Protein AF-A0A5Q8CMK0-F1 (afdb_monomer)

Sequence (122 aa):
LASRLVAELAIGSGLRFIDAGLVSLDELSEPLPVVQATSEQHLEPACRPKPRALQPATLTARESEVVNLIADGMSNAAIAAELRLSEHTVKRHVANILLKLDLPSRAAAAAFSARHTGPDGP

Solvent-accessible surface area (backbone atoms only — not comparable to full-atom values): 7630 Å² total; per-residue (Å²): 139,86,61,74,66,66,63,60,74,35,70,86,70,42,53,44,74,39,86,66,49,71,48,75,49,101,90,48,98,64,66,41,84,39,65,46,77,42,72,54,77,90,75,84,87,82,75,85,77,72,88,73,79,89,61,90,45,75,70,50,74,69,44,47,53,51,36,47,44,39,42,72,65,50,50,55,63,53,48,9,61,78,70,72,48,50,46,67,58,41,52,51,44,51,53,50,49,29,65,44,68,75,38,95,41,71,67,51,43,18,56,49,36,64,70,55,69,50,100,78,56,133

pLDDT: mean 70.84, std 20.22, range [32.62, 95.75]

Structure (mmCIF, N/CA/C/O backbone):
data_AF-A0A5Q8CMK0-F1
#
_entry.id   AF-A0A5Q8CMK0-F1
#
loop_
_atom_site.group_PDB
_atom_site.id
_atom_site.type_symbol
_atom_site.label_atom_id
_atom_site.label_alt_id
_atom_site.label_comp_id
_atom_site.label_asym_id
_atom_site.label_entity_id
_atom_site.label_seq_id
_atom_site.pdbx_PDB_ins_code
_atom_site.Cartn_x
_atom_site.Cartn_y
_atom_site.Cartn_z
_atom_site.occupancy
_atom_site.B_iso_or_equiv
_atom_site.auth_seq_id
_atom_site.auth_comp_id
_atom_site.auth_asym_id
_atom_site.auth_atom_id
_atom_site.pdbx_PDB_model_num
ATOM 1 N N . LEU A 1 1 ? 23.666 36.315 6.712 1.00 45.44 1 LEU A N 1
ATOM 2 C CA . LEU A 1 1 ? 22.763 36.719 7.819 1.00 45.44 1 LEU A CA 1
ATOM 3 C C . LEU A 1 1 ? 21.306 36.668 7.340 1.00 45.44 1 LEU A C 1
ATOM 5 O O . LEU A 1 1 ? 20.723 37.707 7.065 1.00 45.44 1 LEU A O 1
ATOM 9 N N . ALA A 1 2 ? 20.725 35.473 7.187 1.00 41.50 2 ALA A N 1
ATOM 10 C CA . ALA A 1 2 ? 19.294 35.323 6.905 1.00 41.50 2 ALA A CA 1
ATOM 11 C C . ALA A 1 2 ? 18.578 34.971 8.217 1.00 41.50 2 ALA A C 1
ATOM 13 O O . ALA A 1 2 ? 18.993 34.079 8.950 1.00 41.50 2 ALA A O 1
ATOM 14 N N . SER A 1 3 ? 17.600 35.807 8.546 1.00 37.97 3 SER A N 1
ATOM 15 C CA . SER A 1 3 ? 17.157 36.157 9.895 1.00 37.97 3 SER A CA 1
ATOM 16 C C . SER A 1 3 ? 16.075 35.217 10.451 1.00 37.97 3 SER A C 1
ATOM 18 O O . SER A 1 3 ? 15.322 34.619 9.683 1.00 37.97 3 SER A O 1
ATOM 20 N N . ARG A 1 4 ? 15.956 35.162 11.792 1.00 43.69 4 ARG A N 1
ATOM 21 C CA . ARG A 1 4 ? 14.957 34.422 12.613 1.00 43.69 4 ARG A CA 1
ATOM 22 C C . ARG A 1 4 ? 13.506 34.476 12.099 1.00 43.69 4 ARG A C 1
ATOM 24 O O . ARG A 1 4 ? 12.717 33.611 12.452 1.00 43.69 4 ARG A O 1
ATOM 31 N N . LEU A 1 5 ? 13.171 35.445 11.249 1.00 44.75 5 LEU A N 1
ATOM 32 C CA . LEU A 1 5 ? 11.865 35.604 10.606 1.00 44.75 5 LEU A CA 1
ATOM 33 C C . LEU A 1 5 ? 11.447 34.418 9.722 1.00 44.75 5 LEU A C 1
ATOM 35 O O . LEU A 1 5 ? 10.270 34.079 9.707 1.00 44.75 5 LEU A O 1
ATOM 39 N N . VAL A 1 6 ? 12.375 33.750 9.024 1.00 54.22 6 VAL A N 1
ATOM 40 C CA . VAL A 1 6 ? 12.009 32.606 8.157 1.00 54.22 6 VAL A CA 1
ATOM 41 C C . VAL A 1 6 ? 11.643 31.365 8.984 1.00 54.22 6 VAL A C 1
ATOM 43 O O . VAL A 1 6 ? 10.770 30.600 8.586 1.00 54.22 6 VAL A O 1
ATOM 46 N N . ALA A 1 7 ? 12.254 31.193 10.161 1.00 48.03 7 ALA A N 1
ATOM 47 C CA . ALA A 1 7 ? 11.949 30.082 11.064 1.00 48.03 7 ALA A CA 1
ATOM 48 C C . ALA A 1 7 ? 10.582 30.244 11.756 1.00 48.03 7 ALA A C 1
ATOM 50 O O . ALA A 1 7 ? 9.883 29.255 11.959 1.00 48.03 7 ALA A O 1
ATOM 51 N N . GLU A 1 8 ? 10.172 31.478 12.065 1.00 48.25 8 GLU A N 1
ATOM 52 C CA . GLU A 1 8 ? 8.861 31.770 12.667 1.00 48.25 8 GLU A CA 1
ATOM 53 C C . GLU A 1 8 ? 7.700 31.504 11.692 1.00 48.25 8 GLU A C 1
ATOM 55 O O . GLU A 1 8 ? 6.659 30.999 12.102 1.00 48.25 8 GLU A O 1
ATOM 60 N N . LEU A 1 9 ? 7.893 31.741 10.386 1.00 55.84 9 LEU A N 1
ATOM 61 C CA . LEU A 1 9 ? 6.892 31.441 9.348 1.00 55.84 9 LEU A CA 1
ATOM 62 C C . LEU A 1 9 ? 6.623 29.936 9.156 1.00 55.84 9 LEU A C 1
ATOM 64 O O . LEU A 1 9 ? 5.608 29.568 8.567 1.00 55.84 9 LEU A O 1
ATOM 68 N N . ALA A 1 10 ? 7.507 29.062 9.647 1.00 51.12 10 ALA A N 1
ATOM 69 C CA . ALA A 1 10 ? 7.354 27.610 9.561 1.00 51.12 10 ALA A CA 1
ATOM 70 C C . ALA A 1 10 ? 6.627 26.993 10.771 1.00 51.12 10 ALA A C 1
ATOM 72 O O . ALA A 1 10 ? 6.234 25.822 10.714 1.00 51.12 10 ALA A O 1
ATOM 73 N N . ILE A 1 11 ? 6.417 27.758 11.850 1.00 49.38 11 ILE A N 1
ATOM 74 C CA . ILE A 1 11 ? 5.732 27.280 13.055 1.00 49.38 11 ILE A CA 1
ATOM 75 C C . ILE A 1 11 ? 4.271 26.973 12.690 1.00 49.38 11 ILE A C 1
ATOM 77 O O . ILE A 1 11 ? 3.495 27.861 12.356 1.00 49.38 11 ILE A O 1
ATOM 81 N N . GLY A 1 12 ? 3.910 25.686 12.705 1.00 44.28 12 GLY A N 1
ATOM 82 C CA . GLY A 1 12 ? 2.583 25.188 12.317 1.00 44.28 12 GLY A CA 1
ATOM 83 C C . GLY A 1 12 ? 2.487 24.577 10.911 1.00 44.28 12 GLY A C 1
ATOM 84 O O . GLY A 1 12 ? 1.486 23.936 10.610 1.00 44.28 12 GLY A O 1
ATOM 85 N N . SER A 1 13 ? 3.528 24.684 10.075 1.00 54.00 13 SER A N 1
ATOM 86 C CA . SER A 1 13 ? 3.551 24.085 8.722 1.00 54.00 13 SER A CA 1
ATOM 87 C C . SER A 1 13 ? 3.998 22.615 8.703 1.00 54.00 13 SER A C 1
ATOM 89 O O . SER A 1 13 ? 3.990 21.975 7.653 1.00 54.00 13 SER A O 1
ATOM 91 N N . GLY A 1 14 ? 4.417 22.071 9.851 1.00 52.19 14 GLY A N 1
ATOM 92 C CA . GLY A 1 14 ? 4.910 20.698 9.952 1.00 52.19 14 GLY A CA 1
ATOM 93 C C . GLY A 1 14 ? 6.203 20.466 9.169 1.00 52.19 14 GLY A C 1
ATOM 94 O O . GLY A 1 14 ? 6.397 19.374 8.648 1.00 52.19 14 GLY A O 1
ATOM 95 N N . LEU A 1 15 ? 7.074 21.474 9.050 1.00 56.12 15 LEU A N 1
ATOM 96 C CA . LEU A 1 15 ? 8.409 21.370 8.453 1.00 56.12 15 LEU A CA 1
ATOM 97 C C . LEU A 1 15 ? 9.489 21.730 9.480 1.00 56.12 15 LEU A C 1
ATOM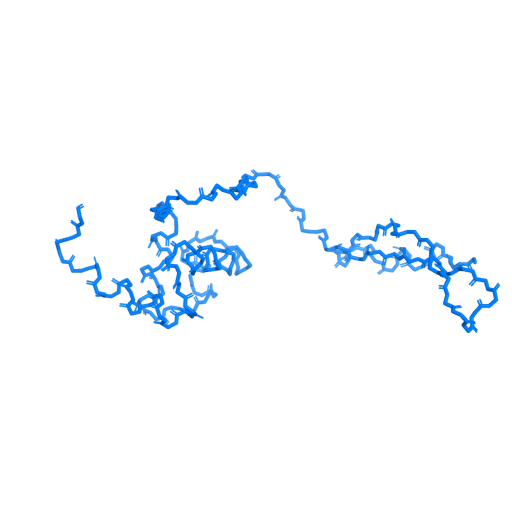 99 O O . LEU A 1 15 ? 9.531 22.845 9.991 1.00 56.12 15 LEU A O 1
ATOM 103 N N . ARG A 1 16 ? 10.399 20.788 9.718 1.00 59.75 16 ARG A N 1
ATOM 104 C CA . ARG A 1 16 ? 11.662 20.944 10.433 1.00 59.75 16 ARG A CA 1
ATOM 105 C C . ARG A 1 16 ? 12.799 21.150 9.460 1.00 59.75 16 ARG A C 1
ATOM 107 O O . ARG A 1 16 ? 13.089 20.307 8.616 1.00 59.75 16 ARG A O 1
ATOM 114 N N . PHE A 1 17 ? 13.503 22.241 9.662 1.00 54.84 17 PHE A N 1
ATOM 115 C CA . PHE A 1 17 ? 14.701 22.592 8.929 1.00 54.84 17 PHE A CA 1
ATOM 116 C C . PHE A 1 17 ? 15.938 22.100 9.700 1.00 54.84 17 PHE A C 1
ATOM 118 O O . PHE A 1 17 ? 16.048 22.314 10.906 1.00 54.84 17 PHE A O 1
ATOM 125 N N . ILE A 1 18 ? 16.842 21.396 9.022 1.00 62.41 18 ILE A N 1
ATOM 126 C CA . ILE A 1 18 ? 18.083 20.828 9.559 1.00 62.41 18 ILE A CA 1
ATOM 127 C C . ILE A 1 18 ? 19.242 21.471 8.817 1.00 62.41 18 ILE A C 1
ATOM 129 O O . ILE A 1 18 ? 19.259 21.456 7.588 1.00 62.41 18 ILE A O 1
ATOM 133 N N . ASP A 1 19 ? 20.207 22.022 9.546 1.00 63.44 19 ASP A N 1
ATOM 134 C CA . ASP A 1 19 ? 21.434 22.520 8.931 1.00 63.44 19 ASP A CA 1
ATOM 135 C C . ASP A 1 19 ? 22.158 21.367 8.220 1.00 63.44 19 ASP A C 1
ATOM 137 O O . ASP A 1 19 ? 22.424 20.324 8.822 1.00 63.44 19 ASP A O 1
ATOM 141 N N . ALA A 1 20 ? 22.398 21.533 6.922 1.00 58.66 20 ALA A N 1
ATOM 142 C CA . ALA A 1 20 ? 23.014 20.531 6.060 1.00 58.66 20 ALA A CA 1
ATOM 143 C C . ALA A 1 20 ? 24.401 20.975 5.565 1.00 58.66 20 ALA A C 1
ATOM 145 O O . ALA A 1 20 ? 24.952 20.364 4.649 1.00 58.66 20 ALA A O 1
ATOM 146 N N . GLY A 1 21 ? 24.978 22.002 6.197 1.00 67.06 21 GLY A N 1
ATOM 147 C CA . GLY A 1 21 ? 26.307 22.518 5.902 1.00 67.06 21 GLY A CA 1
ATOM 148 C C . GLY A 1 21 ? 26.330 23.690 4.922 1.00 67.06 21 GLY A C 1
ATOM 149 O O . GLY A 1 21 ? 25.306 24.182 4.451 1.00 67.06 21 GLY A O 1
ATOM 150 N N . LEU A 1 22 ? 27.542 24.162 4.636 1.00 59.38 22 LEU A N 1
ATOM 151 C CA . LEU A 1 22 ? 27.792 25.265 3.715 1.00 59.38 22 LEU A CA 1
ATOM 152 C C . LEU A 1 22 ? 28.161 24.720 2.332 1.00 59.38 22 LEU A C 1
ATOM 154 O O . LEU A 1 22 ? 29.047 23.873 2.223 1.00 59.38 22 LEU A O 1
ATOM 158 N N . VAL A 1 23 ? 27.524 25.223 1.277 1.00 59.16 23 VAL A N 1
ATOM 159 C CA . VAL A 1 23 ? 27.887 24.904 -0.109 1.00 59.16 23 VAL A CA 1
ATOM 160 C C . VAL A 1 23 ? 28.560 26.116 -0.739 1.00 59.16 23 VAL A C 1
ATOM 162 O O . VAL A 1 23 ? 28.012 27.219 -0.740 1.00 59.16 23 VAL A O 1
ATOM 165 N N . SER A 1 24 ? 29.758 25.896 -1.277 1.00 57.72 24 SER A N 1
ATOM 166 C CA . SER A 1 24 ? 30.454 26.857 -2.131 1.00 57.72 24 SER A CA 1
ATOM 167 C C . SER A 1 24 ? 30.093 26.538 -3.577 1.00 57.72 24 SER A C 1
ATOM 169 O O . SER A 1 24 ? 30.296 25.411 -4.024 1.00 57.72 24 SER A O 1
ATOM 171 N N . LEU A 1 25 ? 29.523 27.504 -4.288 1.00 58.44 25 LEU A N 1
ATOM 172 C CA . LEU A 1 25 ? 29.274 27.415 -5.726 1.00 58.44 25 LEU A CA 1
ATOM 173 C C . LEU A 1 25 ? 30.316 28.299 -6.409 1.00 58.44 25 LEU A C 1
ATOM 175 O O . LEU A 1 25 ? 30.529 29.415 -5.948 1.00 58.44 25 LEU A O 1
ATOM 179 N N . ASP A 1 26 ? 30.952 27.819 -7.480 1.00 61.09 26 ASP A N 1
ATOM 180 C CA . ASP A 1 26 ? 32.062 28.509 -8.168 1.00 61.09 26 ASP A CA 1
ATOM 181 C C . ASP A 1 26 ? 31.737 29.950 -8.627 1.00 61.09 26 ASP A C 1
ATOM 183 O O . ASP A 1 26 ? 32.644 30.744 -8.859 1.00 61.09 26 ASP A O 1
ATOM 187 N N . GLU A 1 27 ? 30.455 30.318 -8.717 1.00 60.94 27 GLU A N 1
ATOM 188 C CA . GLU A 1 27 ? 29.979 31.657 -9.105 1.00 60.94 27 GLU A CA 1
ATOM 189 C C . GLU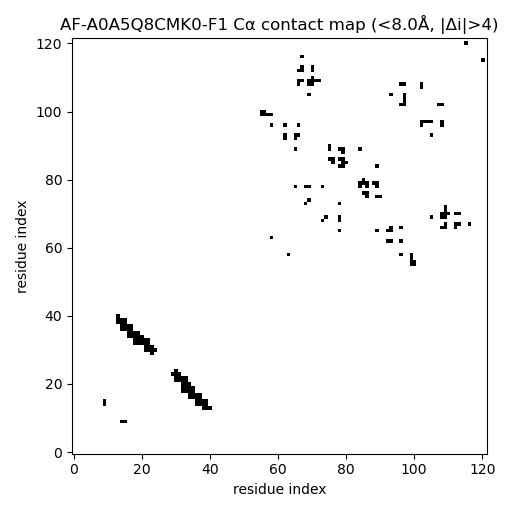 A 1 27 ? 29.634 32.583 -7.918 1.00 60.94 27 GLU A C 1
ATOM 191 O O . GLU A 1 27 ? 29.215 33.723 -8.126 1.00 60.94 27 GLU A O 1
ATOM 196 N N . LEU A 1 28 ? 29.793 32.128 -6.669 1.00 54.72 28 LEU A N 1
ATOM 197 C CA . LEU A 1 28 ? 29.478 32.898 -5.462 1.00 54.72 28 LEU A CA 1
ATOM 198 C C . LEU A 1 28 ? 30.721 33.088 -4.590 1.00 54.72 28 LEU A C 1
ATOM 200 O O . LEU A 1 28 ? 31.361 32.127 -4.176 1.00 54.72 28 LEU A O 1
ATOM 204 N N . SER A 1 29 ? 31.026 34.342 -4.254 1.00 60.91 29 SER A N 1
ATOM 205 C CA . SER A 1 29 ? 32.208 34.708 -3.460 1.00 60.91 29 SER A CA 1
ATOM 206 C C . SER A 1 29 ? 32.140 34.266 -1.993 1.00 60.91 29 SER A C 1
ATOM 208 O O . SER A 1 29 ? 33.166 34.251 -1.323 1.00 60.91 29 SER A O 1
ATOM 210 N N . GLU A 1 30 ? 30.950 33.923 -1.486 1.00 62.09 30 GLU A N 1
ATOM 211 C CA . GLU A 1 30 ? 30.721 33.536 -0.090 1.00 62.09 30 GLU A CA 1
ATOM 212 C C . GLU A 1 30 ? 29.907 32.233 -0.012 1.00 62.09 30 GLU A C 1
ATOM 214 O O . GLU A 1 30 ? 28.911 32.089 -0.732 1.00 62.09 30 GLU A O 1
ATOM 219 N N . PRO A 1 31 ? 30.284 31.288 0.869 1.00 56.53 31 PRO A N 1
ATOM 220 C CA . PRO A 1 31 ? 29.618 29.997 0.970 1.00 56.53 31 PRO A CA 1
ATOM 221 C C . PRO A 1 31 ? 28.206 30.140 1.558 1.00 56.53 31 PRO A C 1
ATOM 223 O O . PRO A 1 31 ? 27.995 30.784 2.590 1.00 56.53 31 PRO A O 1
ATOM 226 N N . LEU A 1 32 ? 27.219 29.518 0.905 1.00 61.91 32 LEU A N 1
ATOM 227 C CA . LEU A 1 32 ? 25.814 29.616 1.297 1.00 61.91 32 LEU A CA 1
ATOM 228 C C . LEU A 1 32 ? 25.426 28.527 2.307 1.00 61.91 32 LEU A C 1
ATOM 230 O O . LEU A 1 32 ? 25.775 27.363 2.102 1.00 61.91 32 LEU A O 1
ATOM 234 N N . PRO A 1 33 ? 24.647 28.859 3.355 1.00 56.06 33 PRO A N 1
ATOM 235 C CA . PRO A 1 33 ? 24.086 27.859 4.250 1.00 56.06 33 PRO A CA 1
ATOM 236 C C . PRO A 1 33 ? 22.990 27.066 3.547 1.00 56.06 33 PRO A C 1
ATOM 238 O O . PRO A 1 33 ? 21.995 27.622 3.077 1.00 56.06 33 PRO A O 1
ATOM 241 N N . VAL A 1 34 ? 23.173 25.751 3.499 1.00 62.56 34 VAL A N 1
ATOM 242 C CA . VAL A 1 34 ? 22.191 24.806 2.986 1.00 62.56 34 VAL A CA 1
ATOM 243 C C . VAL A 1 34 ? 21.444 24.204 4.155 1.00 62.56 34 VAL A C 1
ATOM 245 O O . VAL A 1 34 ? 22.022 23.710 5.120 1.00 62.56 34 VAL A O 1
ATOM 248 N N . VAL A 1 35 ? 20.122 24.237 4.053 1.00 61.72 35 VAL A N 1
ATOM 249 C CA . VAL A 1 35 ? 19.234 23.725 5.085 1.00 61.72 35 VAL A CA 1
ATOM 250 C C . VAL A 1 35 ? 18.317 22.695 4.447 1.00 61.72 35 VAL A C 1
ATOM 252 O O . VAL A 1 35 ? 17.617 22.981 3.477 1.00 61.72 35 VAL A O 1
ATOM 255 N N . GLN A 1 36 ? 18.330 21.476 4.975 1.00 52.88 36 GLN A N 1
ATOM 256 C CA . GLN A 1 36 ? 17.405 20.421 4.585 1.00 52.88 36 GLN A CA 1
ATOM 257 C C . GLN A 1 36 ? 16.066 20.626 5.288 1.00 52.88 36 GLN A C 1
ATOM 259 O O . GLN A 1 36 ? 15.999 20.649 6.512 1.00 52.88 36 GLN A O 1
ATOM 264 N N . ALA A 1 37 ? 14.984 20.744 4.523 1.00 56.12 37 ALA A N 1
ATOM 265 C CA . ALA A 1 37 ? 13.633 20.780 5.065 1.00 56.12 37 ALA A CA 1
ATOM 266 C C . ALA A 1 37 ? 13.062 19.353 5.121 1.00 56.12 37 ALA A C 1
ATOM 268 O O . ALA A 1 37 ? 13.006 18.651 4.114 1.00 56.12 37 ALA A O 1
ATOM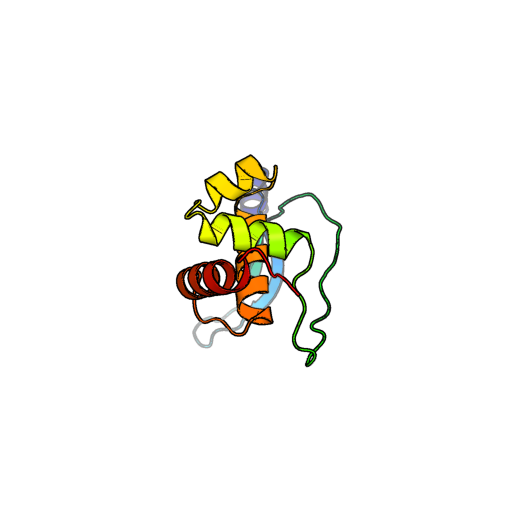 269 N N . THR A 1 38 ? 12.641 18.916 6.302 1.00 57.81 38 THR A N 1
ATOM 270 C CA . THR A 1 38 ? 12.042 17.604 6.579 1.00 57.81 38 THR A CA 1
ATOM 271 C C . THR A 1 38 ? 10.690 17.818 7.235 1.00 57.81 38 THR A C 1
ATOM 273 O O . THR A 1 38 ? 10.581 18.654 8.119 1.00 57.81 38 THR A O 1
ATOM 276 N N . SER A 1 39 ? 9.636 17.115 6.833 1.00 52.44 39 SER A N 1
ATOM 277 C CA . SER A 1 39 ? 8.338 17.300 7.488 1.00 52.44 39 SER A CA 1
ATOM 278 C C . SER A 1 39 ? 8.308 16.665 8.886 1.00 52.44 39 SER A C 1
ATOM 280 O O . SER A 1 39 ? 8.623 15.486 9.037 1.00 52.44 39 SER A O 1
ATOM 282 N N . GLU A 1 40 ? 7.889 17.423 9.904 1.00 55.62 40 GLU A N 1
ATOM 283 C CA . GLU A 1 40 ? 7.571 16.921 11.245 1.00 55.62 40 GLU A CA 1
ATOM 284 C C . GLU A 1 40 ? 6.184 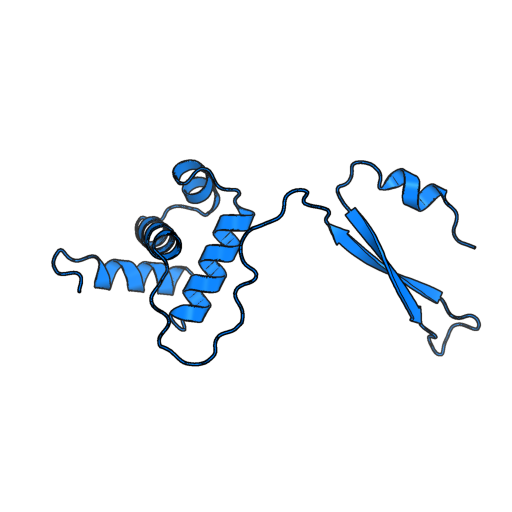16.288 11.234 1.00 55.62 40 GLU A C 1
ATOM 286 O O . GLU A 1 40 ? 5.188 16.901 11.612 1.00 55.62 40 GLU A O 1
ATOM 291 N N . GLN A 1 41 ? 6.097 15.034 10.805 1.00 48.62 41 GLN A N 1
ATOM 292 C CA . GLN A 1 41 ? 4.938 14.224 11.162 1.00 48.62 41 GLN A CA 1
ATOM 293 C C . GLN A 1 41 ? 5.211 13.563 12.513 1.00 48.62 41 GLN A C 1
ATOM 295 O O . GLN A 1 41 ? 5.830 12.508 12.627 1.00 48.62 41 GLN A O 1
ATOM 300 N N . HIS A 1 42 ? 4.774 14.281 13.546 1.00 41.12 42 HIS A N 1
ATOM 301 C CA . HIS A 1 42 ? 4.729 13.907 14.952 1.00 41.12 42 HIS A CA 1
ATOM 302 C C . HIS A 1 42 ? 3.847 12.657 15.160 1.00 41.12 42 HIS A C 1
ATOM 304 O O . HIS A 1 42 ? 2.627 12.770 15.221 1.00 41.12 42 HIS A O 1
ATOM 310 N N . LEU A 1 43 ? 4.474 11.472 15.188 1.00 41.56 43 LEU A N 1
ATOM 311 C CA . LEU A 1 43 ? 4.375 10.398 16.202 1.00 41.56 43 LEU A CA 1
ATOM 312 C C . LEU A 1 43 ? 5.159 9.167 15.690 1.00 41.56 43 LEU A C 1
ATOM 314 O O . LEU A 1 43 ? 4.685 8.411 14.846 1.00 41.56 43 LEU A O 1
ATOM 318 N N . GLU A 1 44 ? 6.361 8.953 16.219 1.00 44.66 44 GLU A N 1
ATOM 319 C CA . GLU A 1 44 ? 7.027 7.636 16.242 1.00 44.66 44 GLU A CA 1
ATOM 320 C C . GLU A 1 44 ? 6.639 6.939 17.574 1.00 44.66 44 GLU A C 1
ATOM 322 O O . GLU A 1 44 ? 6.285 7.667 18.506 1.00 44.66 44 GLU A O 1
ATOM 327 N N . PRO A 1 45 ? 6.722 5.595 17.756 1.00 51.28 45 PRO A N 1
ATOM 328 C CA . PRO A 1 45 ? 7.536 4.641 16.991 1.00 51.28 45 PRO A CA 1
ATOM 329 C C . PRO A 1 45 ? 6.850 3.291 16.658 1.00 51.28 45 PRO A C 1
ATOM 331 O O . PRO A 1 45 ? 6.171 2.704 17.492 1.00 51.28 45 PRO A O 1
ATOM 334 N N . ALA A 1 46 ? 7.143 2.700 15.493 1.00 41.72 46 ALA A N 1
ATOM 335 C CA . ALA A 1 46 ? 7.243 1.236 15.365 1.00 41.72 46 ALA A CA 1
ATOM 336 C C . ALA A 1 46 ? 7.940 0.822 14.060 1.00 41.72 46 ALA A C 1
ATOM 338 O O . ALA A 1 46 ? 7.411 0.970 12.961 1.00 41.72 46 ALA A O 1
ATOM 339 N N . CYS A 1 47 ? 9.125 0.236 14.233 1.00 36.16 47 CYS A N 1
ATOM 340 C CA . CYS A 1 47 ? 9.920 -0.488 13.245 1.00 36.16 47 CYS A CA 1
ATOM 341 C C . CYS A 1 47 ? 10.370 0.307 12.011 1.00 36.16 47 CYS A C 1
ATOM 343 O O . CYS A 1 47 ? 9.767 0.268 10.941 1.00 36.16 47 CYS A O 1
ATOM 345 N N . ARG A 1 48 ? 11.586 0.858 12.100 1.00 49.00 48 ARG A N 1
ATOM 346 C CA . ARG A 1 48 ? 12.531 0.801 10.977 1.00 49.00 48 ARG A CA 1
ATOM 347 C C . ARG A 1 48 ? 12.653 -0.678 10.569 1.00 49.00 48 ARG A C 1
ATOM 349 O O . ARG A 1 48 ? 13.253 -1.437 11.335 1.00 49.00 48 ARG A O 1
ATOM 356 N N . PRO A 1 49 ? 12.115 -1.138 9.424 1.00 49.44 49 PRO A N 1
ATOM 357 C CA . PRO A 1 49 ? 12.462 -2.461 8.947 1.00 49.44 49 PRO A CA 1
ATOM 358 C C . PRO A 1 49 ? 13.935 -2.356 8.559 1.00 49.44 49 PRO A C 1
ATOM 360 O O . PRO A 1 49 ? 14.299 -1.564 7.690 1.00 49.44 49 PRO A O 1
ATOM 363 N N . LYS A 1 50 ? 14.808 -3.097 9.246 1.00 53.38 50 LYS A N 1
ATOM 364 C CA . LYS A 1 50 ? 16.143 -3.362 8.705 1.00 53.38 50 LYS A CA 1
ATOM 365 C C . LYS A 1 50 ? 15.934 -3.927 7.293 1.00 53.38 50 LYS A C 1
ATOM 367 O O . LYS A 1 50 ? 15.095 -4.820 7.159 1.00 53.38 50 LYS A O 1
ATOM 372 N N . PRO A 1 51 ? 16.666 -3.470 6.265 1.00 43.25 51 PRO A N 1
ATOM 373 C CA . PRO A 1 51 ? 16.691 -4.179 5.000 1.00 43.25 51 PRO A CA 1
ATOM 374 C C . PRO A 1 51 ? 17.366 -5.527 5.268 1.00 43.25 51 PRO A C 1
ATOM 376 O O . PRO A 1 51 ? 18.589 -5.639 5.299 1.00 43.25 51 PRO A O 1
ATOM 379 N N . ARG A 1 52 ? 16.565 -6.550 5.582 1.00 48.34 52 ARG A N 1
ATOM 380 C CA . ARG A 1 52 ? 17.040 -7.926 5.634 1.00 48.34 52 ARG A CA 1
ATOM 381 C C . ARG A 1 52 ? 16.999 -8.423 4.203 1.00 48.34 52 ARG A C 1
ATOM 383 O O . ARG A 1 52 ? 15.942 -8.774 3.693 1.00 48.34 52 ARG A O 1
ATOM 390 N N . ALA A 1 53 ? 18.150 -8.355 3.552 1.00 46.84 53 ALA A N 1
ATOM 391 C CA . ALA A 1 53 ? 18.334 -8.924 2.234 1.00 46.84 53 ALA A CA 1
ATOM 392 C C . ALA A 1 53 ? 18.092 -10.449 2.266 1.00 46.84 53 ALA A C 1
ATOM 394 O O . ALA A 1 53 ? 18.512 -11.126 3.206 1.00 46.84 53 ALA A O 1
ATOM 395 N N . LEU A 1 54 ? 17.436 -10.933 1.203 1.00 46.16 54 LEU A N 1
ATOM 396 C CA . LEU A 1 54 ? 17.395 -12.313 0.694 1.00 46.16 54 LEU A CA 1
ATOM 397 C C . LEU A 1 54 ? 16.757 -13.391 1.591 1.00 46.16 54 LEU A C 1
ATOM 399 O O . LEU A 1 54 ? 17.374 -14.389 1.944 1.00 46.16 54 LEU A O 1
ATOM 403 N N . GLN A 1 55 ? 15.471 -13.231 1.882 1.00 46.91 55 GLN A N 1
ATOM 404 C CA . GLN A 1 55 ? 14.518 -14.348 1.948 1.00 46.91 55 GLN A CA 1
ATOM 405 C C . GLN A 1 55 ? 13.336 -13.935 1.054 1.00 46.91 55 GLN A C 1
ATOM 407 O O . GLN A 1 55 ? 13.039 -12.735 1.052 1.00 46.91 55 GLN A O 1
ATOM 412 N N . PRO A 1 56 ? 12.668 -14.833 0.302 1.00 48.72 56 PRO A N 1
ATOM 413 C CA . PRO A 1 56 ? 11.389 -14.500 -0.327 1.00 48.72 56 PRO A CA 1
ATOM 414 C C . PRO A 1 56 ? 10.457 -14.039 0.793 1.00 48.72 56 PRO A C 1
ATOM 416 O O . PRO A 1 56 ? 10.075 -14.812 1.671 1.00 48.72 56 PRO A O 1
ATOM 419 N N . ALA A 1 57 ? 10.254 -12.727 0.874 1.00 61.28 57 ALA A N 1
ATOM 420 C CA . ALA A 1 57 ? 9.778 -12.106 2.091 1.00 61.28 57 ALA A CA 1
ATOM 421 C C . ALA A 1 57 ? 8.277 -12.340 2.18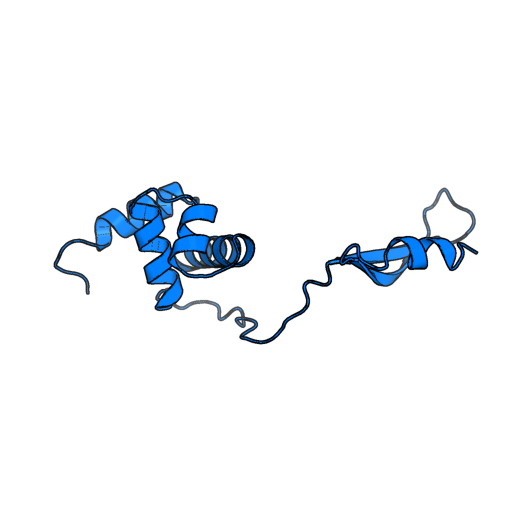4 1.00 61.28 57 ALA A C 1
ATOM 423 O O . ALA A 1 57 ? 7.494 -11.652 1.531 1.00 61.28 57 ALA A O 1
ATOM 424 N N . THR A 1 58 ? 7.885 -13.309 3.011 1.00 81.00 58 THR A N 1
ATOM 425 C CA . THR A 1 58 ? 6.493 -13.502 3.407 1.00 81.00 58 THR A CA 1
ATOM 426 C C . THR A 1 58 ? 5.919 -12.154 3.838 1.00 81.00 58 THR A C 1
ATOM 428 O O . THR A 1 58 ? 6.529 -11.420 4.630 1.00 81.00 58 THR A O 1
ATOM 431 N N . LEU A 1 59 ? 4.763 -11.802 3.277 1.00 87.19 59 LEU A N 1
ATOM 432 C CA . LEU A 1 59 ? 4.054 -10.597 3.676 1.00 87.19 59 LEU A CA 1
ATOM 433 C C . LEU A 1 59 ? 3.705 -10.688 5.162 1.00 87.19 59 LEU A C 1
ATOM 435 O O . LEU A 1 59 ? 3.335 -11.741 5.680 1.00 87.19 59 LEU A O 1
ATOM 439 N N . THR A 1 60 ? 3.836 -9.570 5.864 1.00 89.75 60 THR A N 1
ATOM 440 C CA . THR A 1 60 ? 3.283 -9.450 7.216 1.00 89.75 60 THR A CA 1
ATOM 441 C C . THR A 1 60 ? 1.758 -9.512 7.154 1.00 89.75 60 THR A C 1
ATOM 443 O O . THR A 1 60 ? 1.177 -9.185 6.122 1.00 89.75 60 THR A O 1
ATOM 446 N N . ALA A 1 61 ? 1.095 -9.839 8.270 1.00 87.69 61 ALA A N 1
ATOM 447 C CA . ALA A 1 61 ? -0.373 -9.877 8.335 1.00 87.69 61 ALA A CA 1
ATOM 448 C C . ALA A 1 61 ? -1.015 -8.596 7.768 1.00 87.69 61 ALA A C 1
ATOM 450 O O . ALA A 1 61 ? -1.909 -8.654 6.929 1.00 87.69 61 ALA A O 1
ATOM 451 N N . ARG A 1 62 ? -0.460 -7.433 8.131 1.00 90.56 62 ARG A N 1
ATOM 452 C CA . ARG A 1 62 ? -0.955 -6.140 7.658 1.00 90.56 62 ARG A CA 1
ATOM 453 C C . ARG A 1 62 ? -0.732 -5.905 6.166 1.00 90.56 62 ARG A C 1
ATOM 455 O O . ARG A 1 62 ? -1.559 -5.288 5.509 1.00 90.56 62 ARG A O 1
ATOM 462 N N . GLU A 1 63 ? 0.389 -6.365 5.623 1.00 93.00 63 GLU A N 1
ATOM 463 C CA . GLU A 1 63 ? 0.657 -6.278 4.185 1.00 93.00 63 GLU A CA 1
ATOM 464 C C . GLU A 1 63 ? -0.247 -7.227 3.388 1.00 93.00 63 GLU A C 1
ATOM 466 O O . GLU A 1 63 ? -0.686 -6.861 2.300 1.00 93.00 63 GLU A O 1
ATOM 471 N N . SER A 1 64 ? -0.579 -8.396 3.944 1.00 94.00 64 SER A N 1
ATOM 472 C CA . SER A 1 64 ? -1.556 -9.323 3.365 1.00 94.00 64 SER A CA 1
ATOM 473 C C . SER A 1 64 ? -2.962 -8.718 3.323 1.00 94.00 64 SER A C 1
ATOM 475 O O . SER A 1 64 ? -3.629 -8.778 2.296 1.00 94.00 64 SER A O 1
ATOM 477 N N . GLU A 1 65 ? -3.402 -8.062 4.400 1.00 94.56 65 GLU A N 1
ATOM 478 C CA . GLU A 1 65 ? -4.670 -7.316 4.402 1.00 94.56 65 GLU A CA 1
ATOM 479 C C . GLU A 1 65 ? -4.681 -6.242 3.305 1.00 94.56 65 GLU A C 1
ATOM 481 O O . GLU A 1 65 ? -5.609 -6.169 2.503 1.00 94.56 65 GLU A O 1
ATOM 486 N N . VAL A 1 66 ? -3.616 -5.435 3.223 1.00 95.75 66 VAL A N 1
ATOM 487 C CA . VAL A 1 66 ? -3.509 -4.365 2.222 1.00 95.75 66 VAL A CA 1
ATOM 488 C C . VAL A 1 66 ? -3.515 -4.923 0.796 1.00 95.75 66 VAL A C 1
ATOM 490 O O . VAL A 1 66 ? -4.193 -4.354 -0.056 1.00 95.75 66 VAL A O 1
ATOM 493 N N . VAL A 1 67 ? -2.791 -6.012 0.505 1.00 95.31 67 VAL A N 1
ATOM 494 C CA . VAL A 1 67 ? -2.754 -6.574 -0.857 1.00 95.31 67 VAL A CA 1
ATOM 495 C C . VAL A 1 67 ? -4.098 -7.177 -1.275 1.00 95.31 67 VAL A C 1
ATOM 497 O O . VAL A 1 67 ? -4.461 -7.059 -2.444 1.00 95.31 67 VAL A O 1
ATOM 500 N N . ASN A 1 68 ? -4.865 -7.731 -0.333 1.00 95.19 68 ASN A N 1
ATOM 501 C CA . ASN A 1 68 ? -6.213 -8.239 -0.596 1.00 95.19 68 ASN A CA 1
ATOM 502 C C . ASN A 1 68 ? -7.179 -7.100 -0.946 1.00 95.19 68 ASN A C 1
ATOM 504 O O . ASN A 1 68 ? -7.822 -7.146 -1.987 1.00 95.19 68 ASN A O 1
ATOM 508 N N . LEU A 1 69 ? -7.178 -6.007 -0.176 1.00 95.38 69 LEU A N 1
ATOM 509 C CA . LEU A 1 69 ? -8.015 -4.841 -0.492 1.00 95.38 69 LEU A CA 1
ATOM 510 C C . LEU A 1 69 ? -7.604 -4.156 -1.812 1.00 95.38 69 LEU A C 1
ATOM 512 O O . LEU A 1 69 ? -8.419 -3.530 -2.491 1.00 95.38 69 LEU A O 1
ATOM 516 N N . ILE A 1 70 ? -6.329 -4.265 -2.206 1.00 95.75 70 ILE A N 1
ATOM 517 C CA . ILE A 1 70 ? -5.871 -3.838 -3.537 1.00 95.75 70 ILE A CA 1
ATOM 518 C C . ILE A 1 70 ? -6.467 -4.729 -4.634 1.00 95.75 70 ILE A C 1
ATOM 520 O O . ILE A 1 70 ? -6.833 -4.200 -5.685 1.00 95.75 70 ILE A O 1
ATOM 524 N N . ALA A 1 71 ? -6.564 -6.044 -4.413 1.00 94.69 71 ALA A N 1
ATOM 525 C CA . ALA A 1 71 ? -7.214 -6.970 -5.342 1.00 94.69 71 ALA A CA 1
ATOM 526 C C . ALA A 1 71 ? -8.719 -6.694 -5.478 1.00 94.69 71 ALA A C 1
ATOM 528 O O . ALA A 1 71 ? -9.243 -6.779 -6.586 1.00 94.69 71 ALA A O 1
ATOM 529 N N . ASP A 1 72 ? -9.366 -6.231 -4.404 1.00 93.38 72 ASP A N 1
ATOM 530 C CA . ASP A 1 72 ? -10.756 -5.750 -4.413 1.00 93.38 72 ASP A CA 1
ATOM 531 C C . ASP A 1 72 ? -10.934 -4.403 -5.148 1.00 93.38 72 ASP A C 1
ATOM 533 O O . ASP A 1 72 ? -12.036 -3.864 -5.244 1.00 93.38 72 ASP A O 1
ATOM 537 N N . GLY A 1 73 ? -9.850 -3.818 -5.672 1.00 94.00 73 GLY A N 1
ATOM 538 C CA . GLY A 1 73 ? -9.884 -2.573 -6.440 1.00 94.00 73 GLY A CA 1
ATOM 539 C C . GLY A 1 73 ? -10.023 -1.309 -5.589 1.00 94.00 73 GLY A C 1
ATOM 540 O O . GLY A 1 73 ? -10.229 -0.223 -6.136 1.00 94.00 73 GLY A O 1
ATOM 541 N N . MET A 1 74 ? -9.880 -1.403 -4.263 1.00 94.69 74 MET A N 1
ATOM 542 C CA . MET A 1 74 ? -9.980 -0.239 -3.383 1.00 94.69 74 MET A CA 1
ATOM 543 C C . MET A 1 74 ? -8.854 0.762 -3.658 1.00 94.69 74 MET A C 1
ATOM 545 O O . MET A 1 74 ? -7.747 0.384 -4.038 1.00 94.69 74 MET A O 1
ATOM 549 N N . SER A 1 75 ? -9.105 2.057 -3.444 1.00 93.94 75 SER A N 1
ATOM 550 C CA . SER A 1 75 ? -8.080 3.110 -3.507 1.00 93.94 75 SER A CA 1
ATOM 551 C C . SER A 1 75 ? -7.266 3.178 -2.206 1.00 93.94 75 SER A C 1
ATOM 553 O O . SER A 1 75 ? -7.690 2.662 -1.176 1.00 93.94 75 SER A O 1
ATOM 555 N N . ASN A 1 76 ? -6.109 3.853 -2.199 1.00 91.44 76 ASN A N 1
ATOM 556 C CA . ASN A 1 76 ? -5.332 4.027 -0.958 1.00 91.44 76 ASN A CA 1
ATOM 557 C C . ASN A 1 76 ? -6.117 4.755 0.140 1.00 91.44 76 ASN A C 1
ATOM 559 O O . ASN A 1 76 ? -5.959 4.421 1.309 1.00 91.44 76 ASN A O 1
ATOM 563 N N . ALA A 1 77 ? -6.959 5.722 -0.233 1.00 90.31 77 ALA A N 1
ATOM 564 C CA . ALA A 1 77 ? -7.812 6.439 0.708 1.00 90.31 77 ALA A CA 1
ATOM 565 C C . ALA A 1 77 ? -8.901 5.527 1.296 1.00 90.31 77 ALA A C 1
ATOM 567 O O . ALA A 1 77 ? -9.146 5.563 2.497 1.00 90.31 77 ALA A O 1
ATOM 568 N N . ALA A 1 78 ? -9.503 4.663 0.472 1.00 89.12 78 ALA A N 1
ATOM 569 C CA . ALA A 1 78 ? -10.495 3.695 0.937 1.00 89.12 78 ALA A CA 1
ATOM 570 C C . ALA A 1 78 ? -9.866 2.634 1.857 1.00 89.12 78 ALA A C 1
ATOM 572 O O . ALA A 1 78 ? -10.396 2.361 2.927 1.00 89.12 78 ALA A O 1
ATOM 573 N N . ILE A 1 79 ? -8.691 2.108 1.495 1.00 92.75 79 ILE A N 1
ATOM 574 C CA . ILE A 1 79 ? -7.920 1.181 2.341 1.00 92.75 79 ILE A CA 1
ATOM 575 C C . ILE A 1 79 ? -7.541 1.849 3.666 1.00 92.75 79 ILE A C 1
ATOM 577 O O . ILE A 1 79 ? -7.624 1.231 4.723 1.00 92.75 79 ILE A O 1
ATOM 581 N N . ALA A 1 80 ? -7.126 3.117 3.626 1.00 88.12 80 ALA A N 1
ATOM 582 C CA . ALA A 1 80 ? -6.790 3.878 4.821 1.00 88.12 80 ALA A CA 1
ATOM 583 C C . ALA A 1 80 ? -7.998 4.007 5.762 1.00 88.12 80 ALA A C 1
ATOM 585 O O . ALA A 1 80 ? -7.852 3.783 6.962 1.00 88.12 80 ALA A O 1
ATOM 586 N N . ALA A 1 81 ? -9.185 4.293 5.221 1.00 87.50 81 ALA A N 1
ATOM 587 C CA . ALA A 1 81 ? -10.421 4.349 5.995 1.00 87.50 81 ALA A CA 1
ATOM 588 C C . ALA A 1 81 ? -10.783 2.985 6.608 1.00 87.50 81 ALA A C 1
ATOM 590 O O . ALA A 1 81 ? -10.989 2.904 7.819 1.00 87.50 81 ALA A O 1
ATOM 591 N N . GLU A 1 82 ? -10.772 1.919 5.803 1.00 91.31 82 GLU A N 1
ATOM 592 C CA . GLU A 1 82 ? -11.104 0.551 6.230 1.00 91.31 82 GLU A CA 1
ATOM 593 C C . GLU A 1 82 ? -10.185 0.072 7.362 1.00 91.31 82 GLU A C 1
ATOM 595 O O . GLU A 1 82 ? -10.613 -0.428 8.402 1.00 91.31 82 GLU A O 1
ATOM 600 N N . LEU A 1 83 ? -8.884 0.305 7.193 1.00 89.44 83 LEU A N 1
ATOM 601 C CA . LEU A 1 83 ? -7.857 -0.169 8.107 1.00 89.44 83 LEU A CA 1
ATOM 602 C C . LEU A 1 83 ? -7.555 0.816 9.250 1.00 89.44 83 LEU A C 1
ATOM 604 O O . LEU A 1 83 ? -6.705 0.513 10.090 1.00 89.44 83 LEU A O 1
ATOM 608 N N . ARG A 1 84 ? -8.232 1.972 9.306 1.00 88.81 84 ARG A N 1
ATOM 609 C CA . ARG A 1 84 ? -7.975 3.079 10.252 1.00 88.81 84 ARG A CA 1
ATOM 610 C C . ARG A 1 84 ? -6.506 3.528 10.259 1.00 88.81 84 ARG A C 1
ATOM 612 O O . ARG A 1 84 ? -5.875 3.654 11.307 1.00 88.81 84 ARG A O 1
AT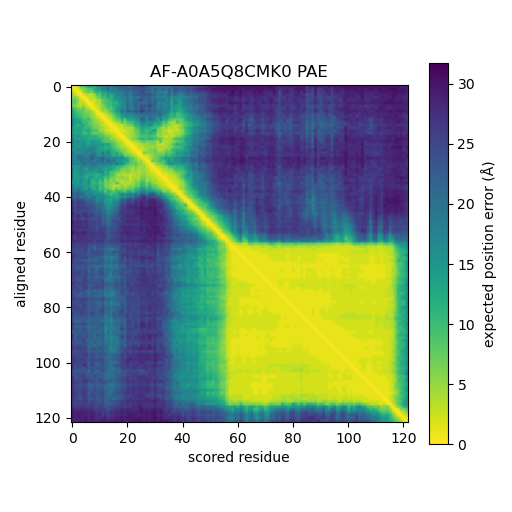OM 619 N N . LEU A 1 85 ? -5.951 3.741 9.071 1.00 87.44 85 LEU A N 1
ATOM 620 C CA . LEU A 1 85 ? -4.591 4.225 8.829 1.00 87.44 85 LEU A CA 1
ATOM 621 C C . LEU A 1 85 ? -4.610 5.583 8.121 1.00 87.44 85 LEU A C 1
ATOM 623 O O 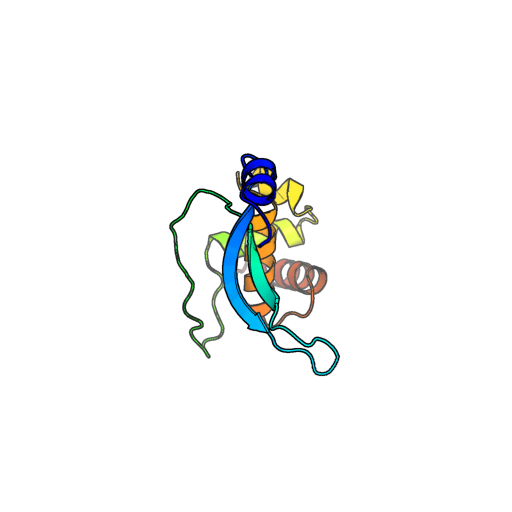. LEU A 1 85 ? -5.640 6.027 7.624 1.00 87.44 85 LEU A O 1
ATOM 627 N N . SER A 1 86 ? -3.449 6.233 8.019 1.00 87.56 86 SER A N 1
ATOM 628 C CA . SER A 1 86 ? -3.273 7.347 7.083 1.00 87.56 86 SER A CA 1
ATOM 629 C C . SER A 1 86 ? -3.003 6.827 5.665 1.00 87.56 86 SER A C 1
ATOM 631 O O . SER A 1 86 ? -2.416 5.756 5.479 1.00 87.56 86 SER A O 1
ATOM 633 N N . GLU A 1 87 ? -3.360 7.611 4.643 1.00 87.06 87 GLU A N 1
ATOM 634 C CA . GLU A 1 87 ? -3.051 7.274 3.243 1.00 87.06 87 GLU A CA 1
ATOM 635 C C . GLU A 1 87 ? -1.537 7.118 3.014 1.00 87.06 87 GLU A C 1
ATOM 637 O O . GLU A 1 87 ? -1.096 6.275 2.231 1.00 87.06 87 GLU A O 1
ATOM 642 N N . HIS A 1 88 ? -0.722 7.897 3.731 1.00 85.88 88 HIS A N 1
ATOM 643 C CA . HIS A 1 88 ? 0.734 7.791 3.688 1.00 85.88 88 HIS A CA 1
ATOM 644 C C . HIS A 1 88 ? 1.225 6.425 4.191 1.00 85.88 88 HIS A C 1
ATOM 646 O O . HIS A 1 88 ? 2.050 5.783 3.538 1.00 85.88 88 HIS A O 1
ATOM 652 N N . THR A 1 89 ? 0.669 5.929 5.300 1.00 90.38 89 THR A N 1
ATOM 653 C CA . THR A 1 89 ? 0.992 4.594 5.818 1.00 90.38 89 THR A CA 1
ATOM 654 C C . THR A 1 89 ? 0.595 3.503 4.823 1.00 90.38 89 THR A C 1
ATOM 656 O O . THR A 1 89 ? 1.377 2.585 4.580 1.00 90.38 89 THR A O 1
ATOM 659 N N . VAL A 1 90 ? -0.562 3.632 4.163 1.00 90.00 90 VAL A N 1
ATOM 660 C CA . VAL A 1 90 ? -0.972 2.699 3.099 1.00 90.00 90 VAL A CA 1
ATOM 661 C C . VAL A 1 90 ? 0.004 2.733 1.921 1.00 90.00 90 VAL A C 1
ATOM 663 O O . VAL A 1 90 ? 0.446 1.677 1.478 1.00 90.00 90 VAL A O 1
ATOM 666 N N . LYS A 1 91 ? 0.421 3.917 1.450 1.00 91.12 91 LYS A N 1
ATOM 667 C CA . LYS A 1 91 ? 1.439 4.048 0.387 1.00 91.12 91 LYS A CA 1
ATOM 668 C C . LYS A 1 91 ? 2.743 3.339 0.756 1.00 91.12 91 LYS A C 1
ATOM 670 O O . LYS A 1 91 ? 3.321 2.651 -0.084 1.00 91.12 91 LYS A O 1
ATOM 675 N N . ARG A 1 92 ? 3.175 3.450 2.015 1.00 92.12 92 ARG A N 1
ATOM 676 C CA . ARG A 1 92 ? 4.357 2.743 2.523 1.00 92.12 92 ARG A CA 1
ATOM 677 C C . ARG A 1 92 ? 4.165 1.226 2.526 1.00 92.12 92 ARG A C 1
ATOM 679 O O . ARG A 1 92 ? 5.067 0.513 2.094 1.00 92.12 92 ARG A O 1
ATOM 686 N N . HIS A 1 93 ? 3.008 0.728 2.966 1.00 93.25 93 HIS A N 1
ATOM 687 C CA . HIS A 1 93 ? 2.695 -0.702 2.881 1.00 93.25 93 HIS A CA 1
ATOM 688 C C . HIS A 1 93 ? 2.713 -1.197 1.433 1.00 93.25 93 HIS A C 1
ATOM 690 O O . HIS A 1 93 ? 3.348 -2.209 1.160 1.00 93.25 93 HIS A O 1
ATOM 696 N N . VAL A 1 94 ? 2.111 -0.456 0.496 1.00 93.81 94 VAL A N 1
ATOM 697 C CA . VAL A 1 94 ? 2.135 -0.780 -0.941 1.00 93.81 94 VAL A CA 1
ATOM 698 C C . VAL A 1 94 ? 3.571 -0.876 -1.455 1.00 93.81 94 VAL A C 1
ATOM 700 O O . VAL A 1 94 ? 3.919 -1.872 -2.077 1.00 93.81 94 VAL A O 1
ATOM 703 N N . ALA A 1 95 ? 4.423 0.110 -1.166 1.00 91.44 95 ALA A N 1
ATOM 704 C CA . ALA A 1 95 ? 5.821 0.087 -1.596 1.00 91.44 95 ALA A CA 1
ATOM 705 C C . ALA A 1 95 ? 6.573 -1.140 -1.051 1.00 91.44 95 ALA A C 1
ATOM 707 O O . ALA A 1 95 ? 7.271 -1.819 -1.799 1.00 91.44 95 ALA A O 1
ATOM 708 N N . ASN A 1 96 ? 6.378 -1.471 0.229 1.00 89.31 96 ASN A N 1
ATOM 709 C CA . ASN A 1 96 ? 6.985 -2.657 0.829 1.00 89.31 96 ASN A CA 1
ATOM 710 C C . ASN A 1 96 ? 6.474 -3.957 0.195 1.00 89.31 96 ASN A C 1
ATOM 712 O O . ASN A 1 96 ? 7.274 -4.853 -0.042 1.00 89.31 96 ASN A O 1
ATOM 716 N N . ILE A 1 97 ? 5.174 -4.061 -0.096 1.00 91.56 97 ILE A N 1
ATOM 717 C CA . ILE A 1 97 ? 4.584 -5.226 -0.772 1.00 91.56 97 ILE A CA 1
ATOM 718 C C . ILE A 1 97 ? 5.230 -5.421 -2.143 1.00 91.56 97 ILE A C 1
ATOM 720 O O . ILE A 1 97 ? 5.673 -6.522 -2.454 1.00 91.56 97 ILE A O 1
ATOM 724 N N . LEU A 1 98 ? 5.331 -4.353 -2.940 1.00 90.88 98 LEU A N 1
ATOM 725 C CA . LEU A 1 98 ? 5.949 -4.409 -4.265 1.00 90.88 98 LEU A CA 1
ATOM 726 C C . LEU A 1 98 ? 7.410 -4.853 -4.192 1.00 90.88 98 LEU A C 1
ATOM 728 O O . LEU A 1 98 ? 7.816 -5.721 -4.954 1.00 90.88 98 LEU A O 1
ATOM 732 N N . LEU A 1 99 ? 8.174 -4.327 -3.231 1.00 90.44 99 LEU A N 1
ATOM 733 C CA . LEU A 1 99 ? 9.564 -4.729 -3.018 1.00 90.44 99 LEU A CA 1
ATOM 734 C C . LEU A 1 99 ? 9.696 -6.186 -2.552 1.00 90.44 99 LEU A C 1
ATOM 736 O O . LEU A 1 99 ? 10.599 -6.888 -2.990 1.00 90.44 99 LEU A O 1
ATOM 740 N N . LYS A 1 100 ? 8.816 -6.650 -1.657 1.00 87.31 100 LYS A N 1
ATOM 741 C CA . LYS A 1 100 ? 8.861 -8.017 -1.112 1.00 87.31 100 LYS A CA 1
ATOM 742 C C . LYS A 1 100 ? 8.466 -9.078 -2.131 1.00 87.31 100 LYS A C 1
ATOM 744 O O . LYS A 1 100 ? 9.014 -10.175 -2.095 1.00 87.31 100 LYS A O 1
ATOM 749 N N . LEU A 1 101 ? 7.514 -8.752 -3.002 1.00 88.50 101 LEU A N 1
ATOM 750 C CA . LEU A 1 101 ? 7.004 -9.647 -4.040 1.00 88.50 101 LEU A CA 1
ATOM 751 C C . LEU A 1 101 ? 7.715 -9.476 -5.391 1.00 88.50 101 LEU A C 1
ATOM 753 O O . LEU A 1 101 ? 7.353 -10.165 -6.340 1.00 88.50 101 LEU A O 1
ATOM 757 N N . ASP A 1 102 ? 8.679 -8.555 -5.480 1.00 88.25 102 ASP A N 1
ATOM 758 C CA . ASP A 1 102 ? 9.364 -8.168 -6.720 1.00 88.25 102 ASP A CA 1
ATOM 759 C C . ASP A 1 102 ? 8.385 -7.794 -7.851 1.00 88.25 102 ASP A C 1
ATOM 761 O O . ASP A 1 102 ? 8.467 -8.252 -8.991 1.00 88.25 102 ASP A O 1
ATOM 765 N N . LEU A 1 103 ? 7.382 -6.978 -7.511 1.00 90.38 103 LEU A N 1
ATOM 766 C CA . LEU A 1 103 ? 6.323 -6.575 -8.432 1.00 90.38 103 LEU A CA 1
ATOM 767 C C . LEU A 1 103 ? 6.523 -5.137 -8.920 1.00 90.38 103 LEU A C 1
ATOM 769 O O . LEU A 1 103 ? 6.755 -4.231 -8.119 1.00 90.38 103 LEU A O 1
ATOM 773 N N . PRO A 1 104 ? 6.328 -4.876 -10.223 1.00 90.56 104 PRO A N 1
ATOM 774 C CA . PRO A 1 104 ? 6.608 -3.567 -10.803 1.00 90.56 104 PRO A CA 1
ATOM 775 C C . PRO A 1 104 ? 5.510 -2.528 -10.537 1.00 90.56 104 PRO A C 1
ATOM 777 O O . PRO A 1 104 ? 5.716 -1.341 -10.780 1.00 90.56 104 PRO A O 1
ATOM 780 N N . SER A 1 105 ? 4.308 -2.939 -10.111 1.00 94.06 105 SER A N 1
ATOM 781 C CA . SER A 1 105 ? 3.179 -2.012 -9.976 1.00 94.06 105 SER A CA 1
ATOM 782 C C . SER A 1 105 ? 2.064 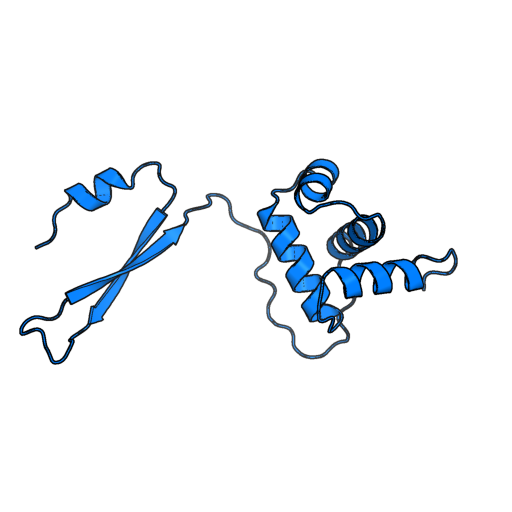-2.507 -9.057 1.00 94.06 105 SER A C 1
ATOM 784 O O . SER A 1 105 ? 1.896 -3.704 -8.822 1.00 94.06 105 SER A O 1
ATOM 786 N N . ARG A 1 106 ? 1.217 -1.567 -8.609 1.00 93.56 106 ARG A N 1
ATOM 787 C CA . ARG A 1 106 ? -0.038 -1.855 -7.888 1.00 93.56 106 ARG A CA 1
ATOM 788 C C . ARG A 1 106 ? -0.924 -2.843 -8.650 1.00 93.56 106 ARG A C 1
ATOM 790 O O . ARG A 1 106 ? -1.494 -3.736 -8.038 1.00 93.56 106 ARG A O 1
ATOM 797 N N . ALA A 1 107 ? -1.035 -2.685 -9.969 1.00 93.44 107 ALA A N 1
ATOM 798 C CA . ALA A 1 107 ? -1.839 -3.580 -10.796 1.00 93.44 107 ALA A CA 1
ATOM 799 C C . ALA A 1 107 ? -1.270 -5.008 -10.789 1.00 93.44 107 ALA A C 1
ATOM 801 O O . ALA A 1 107 ? -2.026 -5.972 -10.690 1.00 93.44 107 ALA A O 1
ATOM 802 N N . ALA A 1 108 ? 0.061 -5.149 -10.807 1.00 91.44 108 ALA A N 1
ATOM 803 C CA . ALA A 1 108 ? 0.709 -6.447 -10.654 1.00 91.44 108 ALA A CA 1
ATOM 804 C C . ALA A 1 108 ? 0.440 -7.062 -9.268 1.00 91.44 108 ALA A C 1
ATOM 806 O O . ALA A 1 108 ? 0.190 -8.262 -9.189 1.00 91.44 108 ALA A O 1
ATOM 807 N N . ALA A 1 109 ? 0.415 -6.255 -8.200 1.00 92.81 109 ALA A N 1
ATOM 808 C CA . ALA A 1 109 ? 0.047 -6.702 -6.852 1.00 92.81 109 ALA A CA 1
ATOM 809 C C . ALA A 1 109 ? -1.419 -7.151 -6.743 1.00 92.81 109 ALA A C 1
ATOM 811 O O . ALA A 1 109 ? -1.683 -8.204 -6.166 1.00 92.81 109 ALA A O 1
ATOM 812 N N . ALA A 1 110 ? -2.352 -6.412 -7.352 1.00 93.44 110 ALA A N 1
ATOM 813 C CA . ALA A 1 110 ? -3.760 -6.806 -7.433 1.00 93.44 110 ALA A CA 1
ATOM 814 C C . ALA A 1 110 ? -3.911 -8.165 -8.129 1.00 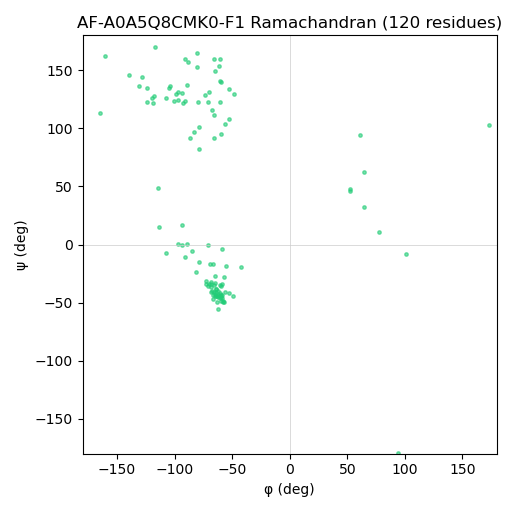93.44 110 ALA A C 1
ATOM 816 O O . ALA A 1 110 ? -4.527 -9.085 -7.600 1.00 93.44 110 ALA A O 1
ATOM 817 N N . ALA A 1 111 ? -3.270 -8.317 -9.292 1.00 92.81 111 ALA A N 1
ATOM 818 C CA . ALA A 1 111 ? -3.302 -9.559 -10.050 1.00 92.81 111 ALA A CA 1
ATOM 819 C C . ALA A 1 111 ? -2.605 -10.711 -9.305 1.00 92.81 111 ALA A C 1
ATOM 821 O O . ALA A 1 111 ? -3.031 -11.857 -9.415 1.00 92.81 111 ALA A O 1
ATOM 822 N N . PHE A 1 112 ? -1.532 -10.425 -8.560 1.00 92.12 112 PHE A N 1
ATOM 823 C CA . PHE A 1 112 ? -0.865 -11.406 -7.710 1.00 92.12 112 PHE A CA 1
ATOM 824 C C . PHE A 1 112 ? -1.810 -11.918 -6.624 1.00 92.12 112 PHE A C 1
ATOM 826 O O . PHE A 1 112 ? -2.030 -13.123 -6.569 1.00 92.12 112 PHE A O 1
ATOM 833 N N . SER A 1 113 ? -2.406 -11.038 -5.814 1.00 91.00 113 SER A N 1
ATOM 834 C CA . SER A 1 113 ? -3.317 -11.457 -4.740 1.00 91.00 113 SER A CA 1
ATOM 835 C C . SER A 1 113 ? -4.528 -12.209 -5.300 1.00 91.00 113 SER A C 1
ATOM 837 O O . SER A 1 113 ? -4.765 -13.332 -4.872 1.00 91.00 113 SER A O 1
ATOM 839 N N . ALA A 1 114 ? -5.171 -11.717 -6.366 1.00 88.38 114 ALA A N 1
ATOM 840 C CA . ALA A 1 114 ? -6.317 -12.389 -6.992 1.00 88.38 114 ALA A CA 1
ATOM 841 C C . ALA A 1 114 ? -6.036 -13.832 -7.467 1.00 88.38 114 ALA A C 1
ATOM 843 O O . ALA A 1 114 ? -6.948 -14.651 -7.529 1.00 88.38 114 ALA A O 1
ATOM 844 N N . ARG A 1 115 ? -4.782 -14.164 -7.813 1.00 84.81 115 ARG A N 1
ATOM 845 C CA . ARG A 1 115 ? -4.380 -15.535 -8.184 1.00 84.81 115 ARG A CA 1
ATOM 846 C C . ARG A 1 115 ? -4.106 -16.441 -6.983 1.00 84.81 115 ARG A C 1
ATOM 848 O O . ARG A 1 115 ? -4.153 -17.654 -7.140 1.00 84.81 115 ARG A O 1
ATOM 855 N N . HIS A 1 116 ? -3.785 -15.868 -5.825 1.00 76.62 116 HIS A N 1
ATOM 856 C CA . HIS A 1 116 ? -3.372 -16.601 -4.624 1.00 76.62 116 HIS A CA 1
ATOM 857 C C . HIS A 1 116 ? -4.442 -16.606 -3.517 1.00 76.62 116 HIS A C 1
ATOM 859 O O . HIS A 1 116 ? -4.273 -17.312 -2.531 1.00 76.62 116 HIS A O 1
ATOM 865 N N . THR A 1 117 ? -5.542 -15.858 -3.666 1.00 63.75 117 THR A N 1
ATOM 866 C CA . THR A 1 117 ? -6.682 -15.815 -2.728 1.00 63.75 117 THR A CA 1
ATOM 867 C C . THR A 1 117 ? -7.822 -16.784 -3.080 1.00 63.75 117 THR A C 1
ATOM 869 O O . THR A 1 117 ? -8.927 -16.656 -2.553 1.00 63.75 117 THR A O 1
ATOM 872 N N . GLY A 1 118 ? -7.576 -17.785 -3.937 1.00 49.19 118 GLY A N 1
ATOM 873 C CA . GLY A 1 118 ? -8.482 -18.934 -4.071 1.00 49.19 118 GLY A CA 1
ATOM 874 C C . GLY A 1 118 ? -8.621 -19.701 -2.741 1.00 49.19 118 GLY A C 1
ATOM 875 O O . GLY A 1 118 ? -7.747 -19.568 -1.887 1.00 49.19 118 GLY A O 1
ATOM 876 N N . PRO A 1 119 ? -9.687 -20.504 -2.541 1.00 48.06 119 PRO A N 1
ATOM 877 C CA . PRO A 1 119 ? -10.011 -21.172 -1.266 1.00 48.06 119 PRO A CA 1
ATOM 878 C C . PRO A 1 119 ? -8.930 -22.122 -0.708 1.00 48.06 119 PRO A C 1
ATOM 880 O O . PRO A 1 119 ? -9.075 -22.601 0.412 1.00 48.06 119 PRO A O 1
ATOM 883 N N . ASP A 1 120 ? -7.841 -22.333 -1.447 1.00 43.56 120 ASP A N 1
ATOM 884 C CA . ASP A 1 120 ? -6.712 -23.203 -1.118 1.00 43.56 120 ASP A CA 1
ATOM 885 C C . ASP A 1 120 ? -5.409 -22.395 -0.908 1.00 43.56 120 ASP A C 1
ATOM 887 O O . ASP A 1 120 ? -4.371 -22.689 -1.503 1.00 43.56 120 ASP A O 1
ATOM 891 N N . GLY A 1 121 ? -5.458 -21.324 -0.108 1.00 32.62 121 GLY A N 1
ATOM 892 C CA . GLY A 1 121 ? -4.244 -20.622 0.340 1.00 32.62 121 GLY A CA 1
ATOM 893 C C . GLY A 1 121 ? -3.318 -21.540 1.169 1.00 32.62 121 GLY A C 1
ATOM 894 O O . GLY A 1 121 ? -3.819 -22.491 1.765 1.00 32.62 121 GLY A O 1
ATOM 895 N N . PRO A 1 122 ? -1.994 -21.277 1.198 1.00 49.31 122 PRO A N 1
ATOM 896 C CA . PRO A 1 122 ? -0.946 -22.248 1.553 1.00 49.31 122 PRO A CA 1
ATOM 897 C C . PRO A 1 122 ? -1.011 -22.817 2.976 1.00 49.31 122 PRO A C 1
ATOM 899 O O . PRO A 1 122 ? -1.391 -22.066 3.905 1.00 49.31 122 PRO A O 1
#

Secondary structure (DSSP, 8-state):
---THHHHTTTTTTEEEEEEEEE--TT-SSPEEEEEEEE------S-------SS--PPPHHHHHHHHHHHTT--HHHHHHHHT--HHHHHHHHHHHHHHHT-SSHHHHHHHHHHH-SS---

Radius of gyration: 21.16 Å; Cα contacts (8 Å, |Δi|>4): 109; chains: 1; bounding box: 43×60×28 Å

Nearest PDB structures (foldseek):
  1je8-assembly2_E  TM=9.663E-01  e=2.788E-04  Escherichia coli
  1zlj-assembly2_C  TM=9.488E-01  e=5.437E-04  Mycobacterium tuberculosis
  3qp6-assembly1_A-2  TM=8.364E-01  e=3.777E-04  Chromobacterium violaceum
  7dwm-assembly1_B  TM=9.054E-01  e=2.490E-02  Hapunavirus VP882
  7dwm-assembly1_A  TM=8.948E-01  e=2.811E-02  Hapunavirus VP882

Mean predicted aligned error: 16.19 Å

Foldseek 3Di:
DDDPVVVVVCVPVQKDKAFPDWDDDPPDPDTDTDIDIDGNPDDDDDDPDDPPPDDLDDQDPVLLLLLQVLLVVDDLVRSCVVVVHDSVVSVVSQVVNCVSNVHPDSVSSSVVSVVQPPPDHD